Protein AF-A0A4Y2ISC8-F1 (afdb_monomer_lite)

Structure (mmCIF, N/CA/C/O backbone):
data_AF-A0A4Y2ISC8-F1
#
_entry.id   AF-A0A4Y2ISC8-F1
#
loop_
_atom_site.group_PDB
_atom_site.id
_atom_site.type_symbol
_atom_site.label_atom_id
_atom_site.label_alt_id
_atom_site.label_comp_id
_atom_site.label_asym_id
_atom_site.label_entity_id
_atom_site.label_seq_id
_atom_site.pdbx_PDB_ins_code
_atom_site.Cartn_x
_atom_site.Cartn_y
_atom_site.Cartn_z
_atom_site.occupancy
_atom_site.B_iso_or_equiv
_atom_site.auth_seq_id
_atom_site.auth_comp_id
_atom_site.auth_asym_id
_atom_site.auth_atom_id
_atom_site.pdbx_PDB_model_num
ATOM 1 N N . MET A 1 1 ? -18.217 9.831 10.495 1.00 51.12 1 MET A N 1
ATOM 2 C CA . MET A 1 1 ? -17.288 9.710 9.344 1.00 51.12 1 MET A CA 1
ATOM 3 C C . MET A 1 1 ? -15.876 9.325 9.776 1.00 51.12 1 MET A C 1
ATOM 5 O O . MET A 1 1 ? -15.374 8.350 9.246 1.00 51.12 1 MET A O 1
ATOM 9 N N . LEU A 1 2 ? -15.233 10.025 10.727 1.00 57.94 2 LEU A N 1
ATOM 10 C CA . LEU A 1 2 ? -13.951 9.563 11.305 1.00 57.94 2 LEU A CA 1
ATOM 11 C C . LEU A 1 2 ? -14.115 8.346 12.236 1.00 57.94 2 LEU A C 1
ATOM 13 O O . LEU A 1 2 ? -13.201 7.538 12.340 1.00 57.94 2 LEU A O 1
ATOM 17 N N . GLU A 1 3 ? -15.277 8.214 12.883 1.00 62.94 3 GLU A N 1
ATOM 18 C CA . GLU A 1 3 ? -15.597 7.130 13.831 1.00 62.94 3 GLU A CA 1
ATOM 19 C C . GLU A 1 3 ? -15.714 5.746 13.172 1.00 62.94 3 GLU A C 1
ATOM 21 O O . GLU A 1 3 ? -15.561 4.735 13.848 1.00 62.94 3 GLU A O 1
ATOM 26 N N . ASP A 1 4 ? -15.907 5.699 11.851 1.00 81.31 4 ASP A N 1
ATOM 27 C CA . ASP A 1 4 ? -16.097 4.459 11.092 1.00 81.31 4 ASP A CA 1
ATOM 28 C C . ASP A 1 4 ? -14.802 3.957 10.435 1.00 81.31 4 ASP A C 1
ATOM 30 O O . ASP A 1 4 ? -14.814 2.949 9.731 1.00 81.31 4 ASP A O 1
ATOM 34 N N . ILE A 1 5 ? -13.678 4.663 10.613 1.00 88.62 5 ILE A N 1
ATOM 35 C CA . ILE A 1 5 ? -12.387 4.278 10.034 1.00 88.62 5 ILE A CA 1
ATOM 36 C C . ILE A 1 5 ? -11.740 3.222 10.925 1.00 88.62 5 ILE A C 1
ATOM 38 O O . ILE A 1 5 ? -11.386 3.493 12.069 1.00 88.62 5 ILE A O 1
ATOM 42 N N . THR A 1 6 ? -11.514 2.031 10.374 1.00 93.38 6 THR A N 1
ATOM 43 C CA . THR A 1 6 ? -10.824 0.943 11.080 1.00 93.38 6 THR A CA 1
ATOM 44 C C . THR A 1 6 ? -9.323 0.950 10.817 1.00 93.38 6 THR A C 1
ATOM 46 O O . THR A 1 6 ? -8.546 0.618 11.706 1.00 93.38 6 THR A O 1
ATOM 49 N N . PHE A 1 7 ? -8.891 1.339 9.617 1.00 94.94 7 PHE A N 1
ATOM 50 C CA . PHE A 1 7 ? -7.479 1.309 9.233 1.00 94.94 7 PHE A CA 1
ATOM 51 C C . PHE A 1 7 ? -7.037 2.589 8.535 1.00 94.94 7 PHE A C 1
ATOM 53 O O . PHE A 1 7 ? -7.765 3.131 7.709 1.00 94.94 7 PHE A O 1
ATOM 60 N N . PHE A 1 8 ? -5.804 3.018 8.789 1.00 94.44 8 PHE A N 1
ATOM 61 C CA . PHE A 1 8 ? -5.071 3.886 7.872 1.00 94.44 8 PHE A CA 1
ATOM 62 C C . PHE A 1 8 ? -4.175 3.039 6.984 1.00 94.44 8 PHE A C 1
ATOM 64 O O . PHE A 1 8 ? -3.525 2.115 7.476 1.00 94.44 8 PHE A O 1
ATOM 71 N N . ALA A 1 9 ? -4.087 3.386 5.703 1.00 95.31 9 ALA A N 1
ATOM 72 C CA . ALA A 1 9 ? -3.132 2.754 4.808 1.00 95.31 9 ALA A CA 1
ATOM 73 C C . ALA A 1 9 ? -2.300 3.740 4.002 1.00 95.31 9 ALA A C 1
ATOM 75 O O . ALA A 1 9 ? -2.725 4.850 3.661 1.00 95.31 9 ALA A O 1
ATOM 76 N N . HIS A 1 10 ? -1.092 3.278 3.699 1.00 94.00 10 HIS A N 1
ATOM 77 C CA . HIS A 1 10 ? -0.124 3.953 2.874 1.00 94.00 10 HIS A CA 1
ATOM 78 C C . HIS A 1 10 ? 0.513 2.996 1.863 1.00 94.00 10 HIS A C 1
ATOM 80 O O . HIS A 1 10 ? 0.814 1.850 2.186 1.00 94.00 10 HIS A O 1
ATOM 86 N N . VAL A 1 11 ? 0.768 3.484 0.653 1.00 93.38 11 VAL A N 1
ATOM 87 C CA . VAL A 1 11 ? 1.564 2.800 -0.361 1.00 93.38 11 VAL A CA 1
ATOM 88 C C . VAL A 1 11 ? 2.717 3.698 -0.780 1.00 93.38 11 VAL A C 1
ATOM 90 O O . VAL A 1 11 ? 2.505 4.835 -1.212 1.00 93.38 11 VAL A O 1
ATOM 93 N N . HIS A 1 12 ? 3.929 3.160 -0.704 1.00 91.00 12 HIS A N 1
ATOM 94 C CA . HIS A 1 12 ? 5.099 3.755 -1.328 1.00 91.00 12 HIS A CA 1
ATOM 95 C C . HIS A 1 12 ? 5.208 3.287 -2.777 1.00 91.00 12 HIS A C 1
ATOM 97 O O . HIS A 1 12 ? 5.126 2.093 -3.078 1.00 91.00 12 HIS A O 1
ATOM 103 N N . TRP A 1 13 ? 5.438 4.244 -3.673 1.00 91.44 13 TRP A N 1
ATOM 104 C CA . TRP A 1 13 ? 5.458 4.023 -5.113 1.00 91.44 13 TRP A CA 1
ATOM 105 C C . TRP A 1 13 ? 6.826 4.325 -5.698 1.00 91.44 13 TRP A C 1
ATOM 107 O O . TRP A 1 13 ? 7.408 5.375 -5.432 1.00 91.44 13 TRP A O 1
ATOM 117 N N . HIS A 1 14 ? 7.279 3.454 -6.589 1.00 92.06 14 HIS A N 1
ATOM 118 C CA . HIS A 1 14 ? 8.346 3.754 -7.535 1.00 92.06 14 HIS A CA 1
ATOM 119 C C . HIS A 1 14 ? 7.796 3.752 -8.959 1.00 92.06 14 HIS A C 1
ATOM 121 O O . HIS A 1 14 ? 6.757 3.161 -9.248 1.00 92.06 14 HIS A O 1
ATOM 127 N N . ARG A 1 15 ? 8.511 4.414 -9.864 1.00 92.81 15 ARG A N 1
ATOM 128 C CA . ARG A 1 15 ? 8.229 4.424 -11.297 1.00 92.81 15 ARG A CA 1
ATOM 129 C C . ARG A 1 15 ? 9.033 3.349 -12.015 1.00 92.81 15 ARG A C 1
ATOM 131 O O . ARG A 1 15 ? 10.215 3.148 -11.729 1.00 92.81 15 ARG A O 1
ATOM 138 N N . TYR A 1 16 ? 8.392 2.680 -12.962 1.00 92.38 16 TYR A N 1
ATOM 139 C CA . TYR A 1 16 ? 8.989 1.682 -13.846 1.00 92.38 16 TYR A CA 1
ATOM 140 C C . TYR A 1 16 ? 8.371 1.780 -15.238 1.00 92.38 16 TYR A C 1
ATOM 142 O O . TYR A 1 16 ? 7.332 2.405 -15.424 1.00 92.38 16 TYR A O 1
ATOM 150 N N . ASN A 1 17 ? 8.982 1.109 -16.213 1.00 93.00 17 ASN A N 1
ATOM 151 C CA . ASN A 1 17 ? 8.452 0.948 -17.566 1.00 93.00 17 ASN A CA 1
ATOM 152 C C . ASN A 1 17 ? 8.068 2.287 -18.234 1.00 93.00 17 ASN A C 1
ATOM 154 O O . ASN A 1 17 ? 7.101 2.336 -18.987 1.00 93.00 17 ASN A O 1
ATOM 158 N N . GLY A 1 18 ? 8.818 3.365 -17.965 1.00 90.94 18 GLY A N 1
ATOM 159 C CA . GLY A 1 18 ? 8.556 4.681 -18.553 1.00 90.94 18 GLY A CA 1
ATOM 160 C C . GLY A 1 18 ? 7.514 5.507 -17.796 1.00 90.94 18 GLY A C 1
ATOM 161 O O . GLY A 1 18 ? 6.687 6.162 -18.419 1.00 90.94 18 GLY A O 1
ATOM 162 N N . GLY A 1 19 ? 7.566 5.501 -16.462 1.00 91.25 19 GLY A N 1
ATOM 163 C CA . GLY A 1 19 ? 6.741 6.360 -15.609 1.00 91.25 19 GLY A CA 1
ATOM 164 C C . GLY A 1 19 ? 5.547 5.686 -14.928 1.00 91.25 19 GLY A C 1
ATOM 165 O O . GLY A 1 19 ? 4.854 6.351 -14.161 1.00 91.25 19 GLY A O 1
ATOM 166 N N . ILE A 1 20 ? 5.319 4.389 -15.146 1.00 93.31 20 ILE A N 1
ATOM 167 C CA . ILE A 1 20 ? 4.217 3.643 -14.527 1.00 93.31 20 ILE A CA 1
ATOM 168 C C . ILE A 1 20 ? 4.503 3.449 -13.036 1.00 93.31 20 ILE A C 1
ATOM 170 O O . ILE A 1 20 ? 5.552 2.914 -12.665 1.00 93.31 20 ILE A O 1
ATOM 174 N N . LEU A 1 21 ? 3.562 3.866 -12.185 1.00 93.19 21 LEU A N 1
ATOM 175 C CA . LEU A 1 21 ? 3.641 3.660 -10.741 1.00 93.19 21 LEU A CA 1
ATOM 176 C C . LEU A 1 21 ? 3.512 2.174 -10.397 1.00 93.19 21 LEU A C 1
ATOM 178 O O . LEU A 1 21 ? 2.669 1.455 -10.931 1.00 93.19 21 LEU A O 1
ATOM 182 N N . PHE A 1 22 ? 4.354 1.723 -9.480 1.00 93.25 22 PHE A N 1
ATOM 183 C CA . PHE A 1 22 ? 4.345 0.371 -8.948 1.00 93.25 22 PHE A CA 1
ATOM 184 C C . PHE A 1 22 ? 4.547 0.420 -7.432 1.00 93.25 22 PHE A C 1
ATOM 186 O O . PHE A 1 22 ? 5.461 1.126 -6.982 1.00 93.25 22 PHE A O 1
ATOM 193 N N . PRO A 1 23 ? 3.724 -0.297 -6.646 1.00 94.25 23 PRO A N 1
ATOM 194 C CA . PRO A 1 23 ? 3.891 -0.328 -5.205 1.00 94.25 23 PRO A CA 1
ATOM 195 C C . PRO A 1 23 ? 5.184 -1.071 -4.869 1.00 94.25 23 PR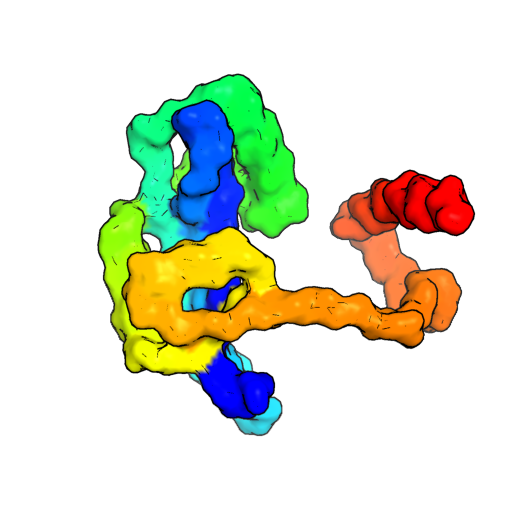O A C 1
ATOM 197 O O . PRO A 1 23 ? 5.480 -2.109 -5.456 1.00 94.25 23 PRO A O 1
ATOM 200 N N . ILE A 1 24 ? 5.961 -0.542 -3.931 1.00 93.12 24 ILE A N 1
ATOM 201 C CA . ILE A 1 24 ? 7.174 -1.199 -3.411 1.00 93.12 24 ILE A CA 1
ATOM 202 C C . ILE A 1 24 ? 7.028 -1.593 -1.944 1.00 93.12 24 ILE A C 1
ATOM 204 O O . ILE A 1 24 ? 7.674 -2.533 -1.484 1.00 93.12 24 ILE A O 1
ATOM 208 N N . GLU A 1 25 ? 6.144 -0.905 -1.231 1.00 93.75 25 GLU A N 1
ATOM 209 C CA . GLU A 1 25 ? 5.810 -1.147 0.161 1.00 93.75 25 GLU A CA 1
ATOM 210 C C . GLU A 1 25 ? 4.379 -0.677 0.410 1.00 93.75 25 GLU A C 1
ATOM 212 O O . GLU A 1 25 ? 3.952 0.352 -0.117 1.00 93.75 25 GLU A O 1
ATOM 217 N N . ILE A 1 26 ? 3.641 -1.455 1.191 1.00 95.62 26 ILE A N 1
ATOM 218 C CA . ILE A 1 26 ? 2.276 -1.170 1.610 1.00 95.62 26 ILE A CA 1
ATOM 219 C C . ILE A 1 26 ? 2.249 -1.296 3.130 1.00 95.62 26 ILE A C 1
ATOM 221 O O . ILE A 1 26 ? 2.552 -2.360 3.678 1.00 95.62 26 ILE A O 1
ATOM 225 N N . GLY A 1 27 ? 1.905 -0.199 3.793 1.00 95.81 27 GLY A N 1
ATOM 226 C CA . GLY A 1 27 ? 1.749 -0.106 5.237 1.00 95.81 27 GLY A CA 1
ATOM 227 C C . GLY A 1 27 ? 0.284 0.087 5.603 1.00 95.81 27 GLY A C 1
ATOM 228 O O . GLY A 1 27 ? -0.390 0.932 5.020 1.00 95.81 27 GLY A O 1
ATOM 229 N N . ILE A 1 28 ? -0.214 -0.673 6.572 1.00 96.31 28 ILE A N 1
ATOM 230 C CA . ILE A 1 28 ? -1.567 -0.542 7.117 1.00 96.31 28 ILE A CA 1
ATOM 231 C C . ILE A 1 28 ? -1.474 -0.564 8.637 1.00 96.31 28 ILE A C 1
ATOM 233 O O . ILE A 1 28 ? -0.771 -1.396 9.209 1.00 96.31 28 ILE A O 1
ATOM 237 N N . ALA A 1 29 ? -2.186 0.341 9.295 1.00 95.12 29 ALA A N 1
ATOM 238 C CA . ALA A 1 29 ? -2.231 0.442 10.743 1.00 95.12 29 ALA A CA 1
ATOM 239 C C . ALA A 1 29 ? -3.681 0.577 11.209 1.00 95.12 29 ALA A C 1
ATOM 241 O O . ALA A 1 29 ? -4.428 1.412 10.701 1.00 95.12 29 ALA A O 1
ATOM 242 N N . GLU A 1 30 ? -4.078 -0.249 12.172 1.00 93.44 30 GLU A N 1
ATOM 243 C CA . GLU A 1 30 ? -5.393 -0.173 12.812 1.00 93.44 30 GLU A CA 1
ATOM 244 C C . GLU A 1 30 ? -5.556 1.151 13.551 1.00 93.44 30 GLU A C 1
ATOM 246 O O . GLU A 1 30 ? -4.616 1.616 14.189 1.00 93.44 30 GLU A O 1
ATOM 251 N N . VAL A 1 31 ? -6.733 1.764 13.478 1.00 90.44 31 VAL A N 1
ATOM 252 C CA . VAL A 1 31 ? -7.088 2.946 14.261 1.00 90.44 31 VAL A CA 1
ATOM 253 C C . VAL A 1 31 ? -7.547 2.484 15.635 1.00 90.44 31 VAL A C 1
ATOM 255 O O . VAL A 1 31 ? -8.559 1.803 15.768 1.00 90.44 31 VAL A O 1
ATOM 258 N N . LEU A 1 32 ? -6.794 2.861 16.665 1.00 84.00 32 LEU A N 1
ATOM 259 C CA . LEU A 1 32 ? -7.143 2.550 18.043 1.00 84.00 32 LEU A CA 1
ATOM 260 C C . LEU A 1 32 ? -7.941 3.692 18.691 1.00 84.00 32 LEU A C 1
ATOM 262 O O . LEU A 1 32 ? -7.626 4.866 18.466 1.00 84.00 32 LEU A O 1
ATOM 266 N N . PRO A 1 33 ? -8.929 3.381 19.547 1.00 84.50 33 PRO A N 1
ATOM 267 C CA . PRO A 1 33 ? -9.518 4.364 20.449 1.00 84.50 33 PRO A CA 1
ATOM 268 C C . PRO A 1 33 ? -8.462 4.951 21.398 1.00 84.50 33 PRO A C 1
ATOM 270 O O . PRO A 1 33 ? -7.544 4.247 21.809 1.00 84.50 33 PRO A O 1
ATOM 273 N N . LYS A 1 34 ? -8.640 6.209 21.832 1.00 79.81 34 LYS A N 1
ATOM 274 C CA . LYS A 1 34 ? -7.675 6.942 22.687 1.00 79.81 34 LYS A CA 1
ATOM 275 C C . LYS A 1 34 ? -7.231 6.200 23.956 1.00 79.81 34 LYS A C 1
ATOM 277 O O . LYS A 1 34 ? -6.137 6.445 24.445 1.00 79.81 34 LYS A O 1
ATOM 282 N N . ASN A 1 35 ? -8.081 5.325 24.489 1.00 86.81 35 ASN A N 1
ATOM 283 C CA . ASN A 1 35 ? -7.839 4.611 25.744 1.00 86.81 35 ASN A CA 1
ATOM 284 C C . ASN A 1 35 ? -7.236 3.212 25.540 1.00 86.81 35 ASN A C 1
ATOM 286 O O . ASN A 1 35 ? -7.069 2.477 26.511 1.00 86.81 35 ASN A O 1
ATOM 290 N N . VAL A 1 36 ? -6.952 2.813 24.296 1.00 82.69 36 VAL A N 1
ATOM 291 C CA . VAL A 1 36 ? -6.332 1.522 23.994 1.00 82.69 36 VAL A CA 1
ATOM 292 C C . VAL A 1 36 ? -4.821 1.715 23.826 1.00 82.69 36 VAL A C 1
ATOM 294 O O . VAL A 1 36 ? -4.410 2.548 23.019 1.00 82.69 36 VAL A O 1
ATOM 297 N N . PRO A 1 37 ? -3.990 0.954 24.559 1.00 86.75 37 PRO A N 1
ATOM 298 C CA . PRO A 1 37 ? -2.539 0.981 24.403 1.00 86.75 37 PRO A CA 1
ATOM 299 C C . PRO A 1 37 ? -2.066 0.683 22.969 1.00 86.75 37 PRO A C 1
ATOM 301 O O . PRO A 1 37 ? -2.585 -0.215 22.305 1.00 86.75 37 PRO A O 1
ATOM 304 N N . GLU A 1 38 ? -1.054 1.426 22.512 1.00 84.50 38 GLU A N 1
ATOM 305 C CA . GLU A 1 38 ? -0.505 1.354 21.146 1.00 84.50 38 GLU A CA 1
ATOM 306 C C . GLU A 1 38 ? 0.111 -0.006 20.785 1.00 84.50 38 GLU A C 1
ATOM 308 O O . GLU A 1 38 ? 0.085 -0.409 19.625 1.00 84.50 38 GLU A O 1
ATOM 313 N N . ASP A 1 39 ? 0.630 -0.748 21.762 1.00 88.88 39 ASP A N 1
ATOM 314 C CA . ASP A 1 39 ? 1.202 -2.089 21.574 1.00 88.88 39 ASP A CA 1
ATOM 315 C C . ASP A 1 39 ? 0.164 -3.128 21.119 1.00 88.88 39 ASP A C 1
ATOM 317 O O . ASP A 1 39 ? 0.521 -4.171 20.573 1.00 88.88 39 ASP A O 1
ATOM 321 N N . ARG A 1 40 ? -1.129 -2.828 21.285 1.00 86.62 40 ARG A N 1
ATOM 322 C CA . ARG A 1 40 ? -2.232 -3.656 20.781 1.00 86.62 40 ARG A CA 1
ATOM 323 C C . ARG A 1 40 ? -2.591 -3.369 19.326 1.00 86.62 40 ARG A C 1
ATOM 325 O O . ARG A 1 40 ? -3.433 -4.073 18.771 1.00 86.62 40 ARG A O 1
ATOM 332 N N . ARG A 1 41 ? -1.991 -2.346 18.706 1.00 91.88 41 ARG A N 1
ATOM 333 C CA . ARG A 1 41 ? -2.310 -1.939 17.336 1.00 91.88 41 ARG A CA 1
ATOM 334 C C . ARG A 1 41 ? -1.885 -3.025 16.363 1.00 91.88 41 ARG A C 1
ATOM 336 O O . ARG A 1 41 ? -0.699 -3.326 16.220 1.00 91.88 41 ARG A O 1
ATOM 343 N N . ARG A 1 42 ? -2.840 -3.558 15.605 1.00 94.69 42 ARG A N 1
ATOM 344 C CA . ARG A 1 42 ? -2.489 -4.407 14.470 1.00 94.69 42 ARG A CA 1
ATOM 345 C C . ARG A 1 42 ? -1.863 -3.550 13.379 1.00 94.69 42 ARG A C 1
ATOM 347 O O . ARG A 1 42 ? -2.398 -2.510 12.991 1.00 94.69 42 ARG A O 1
ATOM 354 N N . THR A 1 43 ? -0.741 -4.018 12.850 1.00 96.06 43 THR A N 1
ATOM 355 C CA . THR A 1 43 ? -0.075 -3.402 11.703 1.00 96.06 43 THR A CA 1
ATOM 356 C C . THR A 1 43 ? 0.245 -4.456 10.654 1.00 96.06 43 THR A C 1
ATOM 358 O O . THR A 1 43 ? 0.484 -5.624 10.967 1.00 96.06 43 THR A O 1
ATOM 361 N N . LEU A 1 44 ? 0.235 -4.035 9.396 1.00 96.69 44 LEU A N 1
ATOM 362 C CA . LEU A 1 44 ? 0.723 -4.806 8.269 1.00 96.69 44 LEU A CA 1
ATOM 363 C C . LEU A 1 44 ? 1.758 -3.958 7.544 1.00 96.69 44 LEU A C 1
ATOM 365 O O . LEU A 1 44 ? 1.463 -2.840 7.135 1.00 96.69 44 LEU A O 1
ATOM 369 N N . LEU A 1 45 ? 2.948 -4.513 7.345 1.00 95.50 45 LEU A N 1
ATOM 370 C CA . LEU A 1 45 ? 3.944 -3.959 6.440 1.00 95.50 45 LEU A CA 1
ATOM 371 C C . LEU A 1 45 ? 4.334 -5.052 5.453 1.00 95.50 45 LEU A C 1
ATOM 373 O O . LEU A 1 45 ? 4.893 -6.082 5.838 1.00 95.50 45 LEU A O 1
ATOM 377 N N . VAL A 1 46 ? 4.006 -4.852 4.181 1.00 95.44 46 VAL A N 1
ATOM 378 C CA . VAL A 1 46 ? 4.362 -5.785 3.109 1.00 95.44 46 VAL A CA 1
ATOM 379 C C . VAL A 1 46 ? 5.158 -5.063 2.047 1.00 95.44 46 VAL A C 1
ATOM 381 O O . VAL A 1 46 ? 4.795 -3.982 1.598 1.00 95.44 46 VAL A O 1
ATOM 384 N N . THR A 1 47 ? 6.252 -5.682 1.625 1.00 94.56 47 THR A N 1
ATOM 385 C CA . THR A 1 47 ? 7.098 -5.144 0.569 1.00 94.56 47 THR A CA 1
ATOM 386 C C . THR A 1 47 ? 6.953 -5.974 -0.690 1.00 94.56 47 THR A C 1
ATOM 388 O O . THR A 1 47 ? 6.903 -7.208 -0.644 1.00 94.56 47 THR A O 1
ATOM 391 N N . VAL A 1 48 ? 6.879 -5.287 -1.825 1.00 95.06 48 VAL A N 1
ATOM 392 C CA . VAL A 1 48 ? 6.531 -5.883 -3.112 1.00 95.06 48 VAL A CA 1
ATOM 393 C C . VAL A 1 48 ? 7.784 -6.048 -3.962 1.00 95.06 48 VAL A C 1
ATOM 395 O O . VAL A 1 48 ? 8.572 -5.117 -4.151 1.00 95.06 48 VAL A O 1
ATOM 398 N N . LYS A 1 49 ? 7.984 -7.258 -4.479 1.00 94.88 49 LYS A N 1
ATOM 399 C CA . LYS A 1 49 ? 9.043 -7.563 -5.434 1.00 94.88 49 LYS A CA 1
ATOM 400 C C . LYS A 1 49 ? 8.863 -6.724 -6.691 1.00 94.88 49 LYS A C 1
ATOM 402 O O . LYS A 1 49 ? 7.804 -6.680 -7.308 1.00 94.88 49 LYS A O 1
ATOM 407 N N . ASN A 1 50 ? 9.947 -6.081 -7.090 1.00 89.25 50 ASN A N 1
ATOM 408 C CA . ASN A 1 50 ? 10.032 -5.214 -8.262 1.00 89.25 50 ASN A CA 1
ATOM 409 C C . ASN A 1 50 ? 11.101 -5.701 -9.259 1.00 89.25 50 ASN A C 1
ATOM 411 O O . ASN A 1 50 ? 11.448 -4.984 -10.204 1.00 89.25 50 ASN A O 1
ATOM 415 N N . ALA A 1 51 ? 11.630 -6.912 -9.051 1.00 85.38 51 ALA A N 1
ATOM 416 C CA . ALA A 1 51 ? 12.540 -7.574 -9.975 1.00 85.38 51 ALA A CA 1
ATOM 417 C C . ALA A 1 51 ? 11.887 -7.744 -11.361 1.00 85.38 51 ALA A C 1
ATOM 419 O O . ALA A 1 51 ? 10.670 -7.850 -11.489 1.00 85.38 51 ALA A O 1
ATOM 420 N N . GLY A 1 52 ? 12.697 -7.707 -12.420 1.00 84.06 52 GLY A N 1
ATOM 421 C CA . GLY A 1 52 ? 12.220 -7.823 -13.806 1.00 84.06 52 GLY A CA 1
ATOM 422 C C . GLY A 1 52 ? 11.556 -6.564 -14.382 1.00 84.06 52 GLY A C 1
ATOM 423 O O . GLY A 1 52 ? 11.368 -6.477 -15.596 1.00 84.06 52 GLY A O 1
ATOM 424 N N . ARG A 1 53 ? 11.261 -5.544 -13.564 1.00 88.75 53 ARG A N 1
ATOM 425 C CA . ARG A 1 53 ? 10.733 -4.262 -14.053 1.00 88.75 53 ARG A CA 1
ATOM 426 C C . ARG A 1 53 ? 11.837 -3.391 -14.642 1.00 88.75 53 ARG A C 1
ATOM 428 O O . ARG A 1 53 ? 12.870 -3.150 -14.009 1.00 88.75 53 ARG A O 1
ATOM 435 N N . ARG A 1 54 ? 11.605 -2.874 -15.852 1.00 89.38 54 ARG A N 1
ATOM 436 C CA . ARG A 1 54 ? 12.561 -2.003 -16.545 1.00 89.38 54 ARG A CA 1
ATOM 437 C C . ARG A 1 54 ? 12.510 -0.604 -15.944 1.00 89.38 54 ARG A C 1
ATOM 439 O O . ARG A 1 54 ? 11.442 -0.101 -15.609 1.00 89.38 54 ARG A O 1
ATOM 446 N N . ARG A 1 55 ? 13.670 0.033 -15.812 1.00 91.25 55 ARG A N 1
ATOM 447 C CA . ARG A 1 55 ? 13.802 1.413 -15.331 1.00 91.25 55 ARG A CA 1
ATOM 448 C C . ARG A 1 55 ? 14.431 2.246 -16.431 1.00 91.25 55 ARG A C 1
ATOM 450 O O . ARG A 1 55 ? 15.547 1.962 -16.857 1.00 91.25 55 ARG A O 1
ATOM 457 N N . THR A 1 56 ? 13.724 3.269 -16.893 1.00 92.38 56 THR A N 1
ATOM 458 C CA . THR A 1 56 ? 14.333 4.302 -17.733 1.00 92.38 56 THR A CA 1
ATOM 459 C C . THR A 1 56 ? 15.267 5.181 -16.893 1.00 92.38 56 THR A C 1
ATOM 461 O O . THR A 1 56 ? 15.224 5.168 -15.659 1.00 92.38 56 THR A O 1
ATOM 464 N N . ARG A 1 57 ? 16.096 6.010 -17.542 1.00 92.06 57 ARG A N 1
ATOM 465 C CA . ARG A 1 57 ? 16.885 7.033 -16.828 1.00 92.06 57 ARG A CA 1
ATOM 466 C C . ARG A 1 57 ? 15.994 7.998 -16.032 1.00 92.06 57 ARG A C 1
ATOM 468 O O . ARG A 1 57 ? 16.406 8.460 -14.972 1.00 92.06 57 ARG A O 1
ATOM 475 N N . GLY A 1 58 ? 14.795 8.301 -16.538 1.00 91.94 58 GLY A N 1
ATOM 476 C CA . GLY A 1 58 ? 13.806 9.128 -15.842 1.00 91.94 58 GLY A CA 1
ATOM 477 C C . GLY A 1 58 ? 13.289 8.451 -14.575 1.00 91.94 58 GLY A C 1
ATOM 478 O O . GLY A 1 58 ? 13.366 9.044 -13.502 1.00 91.94 58 GLY A O 1
ATOM 479 N N . ASP A 1 59 ? 12.871 7.189 -14.692 1.00 92.00 59 ASP A N 1
ATOM 480 C CA . ASP A 1 59 ? 12.402 6.375 -13.564 1.00 92.00 59 ASP A CA 1
ATOM 481 C C . ASP A 1 59 ? 13.453 6.297 -12.455 1.00 92.00 59 ASP A C 1
ATOM 483 O O . ASP A 1 59 ? 13.149 6.543 -11.292 1.00 92.00 59 ASP A O 1
ATOM 487 N N . LEU A 1 60 ? 14.712 6.016 -12.814 1.00 90.69 60 LEU A N 1
ATOM 488 C CA . LEU A 1 60 ? 15.798 5.906 -11.841 1.00 90.69 60 LEU A CA 1
ATOM 489 C C . LEU A 1 60 ? 15.997 7.211 -11.061 1.00 90.69 60 LEU A C 1
ATOM 491 O O . LEU A 1 60 ? 16.093 7.172 -9.838 1.00 90.69 60 LEU A O 1
ATOM 495 N N . ARG A 1 61 ? 16.023 8.363 -11.745 1.00 90.44 61 ARG A N 1
ATOM 496 C CA . ARG A 1 61 ? 16.167 9.672 -11.086 1.00 90.44 61 ARG A CA 1
ATOM 497 C C . ARG A 1 61 ? 15.023 9.957 -10.123 1.00 90.44 61 ARG A C 1
ATOM 499 O O . ARG A 1 61 ? 15.277 10.364 -8.994 1.00 90.44 61 ARG A O 1
ATOM 506 N N . THR A 1 62 ? 13.786 9.715 -10.548 1.00 89.38 62 THR A N 1
ATOM 507 C CA . THR A 1 62 ? 12.621 9.914 -9.682 1.00 89.38 62 THR A CA 1
ATOM 508 C C . THR A 1 62 ? 12.641 8.964 -8.489 1.00 89.38 62 THR A C 1
ATOM 510 O O . THR A 1 62 ? 12.408 9.405 -7.369 1.00 89.38 62 THR A O 1
ATOM 513 N N . ASN A 1 63 ? 12.976 7.690 -8.693 1.00 90.56 63 ASN A N 1
ATOM 514 C CA . ASN A 1 63 ? 13.019 6.714 -7.608 1.00 90.56 63 ASN A CA 1
ATOM 515 C C . ASN A 1 63 ? 14.133 7.032 -6.611 1.00 90.56 63 ASN A C 1
ATOM 517 O O . ASN A 1 63 ? 13.890 6.961 -5.419 1.00 90.56 63 ASN A O 1
ATOM 521 N N . MET A 1 64 ? 15.321 7.453 -7.062 1.00 88.38 64 MET A N 1
ATOM 522 C CA . MET A 1 64 ? 16.390 7.894 -6.153 1.00 88.38 64 MET A CA 1
ATOM 523 C C .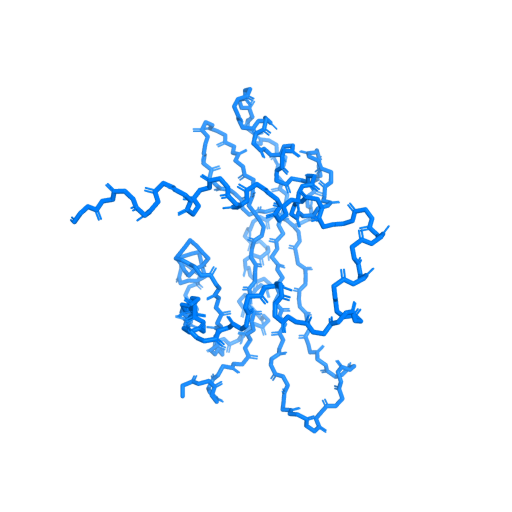 MET A 1 64 ? 15.949 9.073 -5.281 1.00 88.38 64 MET A C 1
ATOM 525 O O . MET A 1 64 ? 16.221 9.074 -4.084 1.00 88.38 64 MET A O 1
ATOM 529 N N . PHE A 1 65 ? 15.238 10.041 -5.863 1.00 87.19 65 PHE A N 1
ATOM 530 C CA . PHE A 1 65 ? 14.674 11.159 -5.112 1.00 87.19 65 PHE A CA 1
ATOM 531 C C . PHE A 1 65 ? 13.630 10.683 -4.093 1.00 87.19 65 PHE A C 1
ATOM 533 O O . PHE A 1 65 ? 13.729 11.014 -2.918 1.00 87.19 65 PHE A O 1
ATOM 540 N N . ILE A 1 66 ? 12.671 9.846 -4.505 1.00 84.25 66 ILE A N 1
ATOM 541 C CA . ILE A 1 66 ? 11.630 9.319 -3.607 1.00 84.25 66 ILE A CA 1
ATOM 542 C C . ILE A 1 66 ? 12.231 8.474 -2.474 1.00 84.25 66 ILE A C 1
ATOM 544 O O . ILE A 1 66 ? 11.811 8.578 -1.319 1.00 84.25 66 ILE A O 1
ATOM 548 N N . SER A 1 67 ? 13.224 7.651 -2.799 1.00 84.50 67 SER A N 1
ATOM 549 C CA . SER A 1 67 ? 14.017 6.874 -1.852 1.00 84.50 67 SER A CA 1
ATOM 550 C C . SER A 1 67 ? 14.663 7.755 -0.795 1.00 84.50 67 SER A C 1
ATOM 552 O O . SER A 1 67 ? 14.497 7.499 0.392 1.00 84.50 67 SER A O 1
ATOM 554 N N . HIS A 1 68 ? 15.368 8.800 -1.221 1.00 81.38 68 HIS A N 1
ATOM 555 C CA . HIS A 1 68 ? 16.110 9.673 -0.319 1.00 81.38 68 HIS A CA 1
ATOM 556 C C . HIS A 1 68 ? 15.194 10.556 0.541 1.00 81.38 68 HIS A C 1
ATOM 558 O O . HIS A 1 68 ? 15.426 10.703 1.737 1.00 81.38 68 HIS A O 1
ATOM 564 N N . GLU A 1 69 ? 14.146 11.123 -0.058 1.00 79.50 69 GLU A N 1
ATOM 565 C CA . GLU A 1 69 ? 13.326 12.153 0.586 1.00 79.50 69 GLU A CA 1
ATOM 566 C C . GLU A 1 69 ? 12.158 11.598 1.407 1.00 79.50 69 GLU A C 1
ATOM 568 O O . GLU A 1 69 ? 11.765 12.213 2.397 1.00 79.50 69 GLU A O 1
ATOM 573 N N . PHE A 1 70 ? 11.573 10.463 1.001 1.00 77.06 70 PHE A N 1
ATOM 574 C CA . PHE A 1 70 ? 10.294 10.009 1.562 1.00 77.06 70 PHE A CA 1
ATOM 575 C C . PHE A 1 70 ? 10.331 8.616 2.178 1.00 77.06 70 PHE A C 1
ATOM 577 O O . PHE A 1 70 ? 9.806 8.438 3.272 1.00 77.06 70 PHE A O 1
ATOM 584 N N . SER A 1 71 ? 10.891 7.620 1.487 1.00 70.44 71 SER A N 1
ATOM 585 C CA . SER A 1 71 ? 10.798 6.226 1.958 1.00 70.44 71 SER A CA 1
ATOM 586 C C . SER A 1 71 ? 11.984 5.781 2.809 1.00 70.44 71 SER A C 1
ATOM 588 O O . SER A 1 71 ? 11.859 4.839 3.582 1.00 70.44 71 SER A O 1
ATOM 590 N N . ASN A 1 72 ? 13.149 6.420 2.654 1.00 80.31 72 ASN A N 1
ATOM 591 C CA . ASN A 1 72 ? 14.430 5.951 3.189 1.00 80.31 72 ASN A CA 1
ATOM 592 C C . ASN A 1 72 ? 14.777 4.498 2.777 1.00 80.31 72 ASN A C 1
ATOM 594 O O . ASN A 1 72 ? 15.654 3.865 3.366 1.00 80.31 72 ASN A O 1
ATOM 598 N N . LEU A 1 73 ? 14.097 3.961 1.754 1.00 77.56 73 LEU A N 1
ATOM 599 C CA . LEU A 1 73 ? 14.382 2.658 1.166 1.00 77.56 73 LEU A CA 1
ATOM 600 C C . LEU A 1 73 ? 15.478 2.808 0.107 1.00 77.56 73 LEU A C 1
ATOM 602 O O . LEU A 1 73 ? 15.445 3.768 -0.670 1.00 77.56 73 LEU A O 1
ATOM 606 N N . PRO A 1 74 ? 16.415 1.852 -0.011 1.00 79.75 74 PRO A N 1
ATOM 607 C CA . PRO A 1 74 ? 17.367 1.846 -1.113 1.00 79.75 74 PRO A CA 1
ATOM 608 C C . PRO A 1 74 ? 16.648 1.910 -2.470 1.00 79.75 74 PRO A C 1
ATOM 610 O O . PRO A 1 74 ? 15.669 1.206 -2.705 1.00 79.75 74 PRO A O 1
ATOM 613 N N . HIS A 1 75 ? 17.147 2.704 -3.417 1.00 71.50 75 HIS A N 1
ATOM 614 C CA . HIS A 1 75 ? 16.538 2.813 -4.756 1.00 71.50 75 HIS A CA 1
ATOM 615 C C . HIS A 1 75 ? 16.605 1.497 -5.565 1.00 71.50 75 HIS A C 1
ATOM 617 O O . HIS A 1 75 ? 15.928 1.335 -6.584 1.00 71.50 75 HIS A O 1
ATOM 623 N N . ASN A 1 76 ? 17.441 0.554 -5.124 1.00 74.50 76 ASN A N 1
ATOM 624 C CA . ASN A 1 76 ? 17.565 -0.813 -5.625 1.00 74.50 76 ASN A CA 1
ATOM 625 C C . ASN A 1 76 ? 16.887 -1.857 -4.718 1.00 74.50 76 ASN A C 1
ATOM 627 O O . ASN A 1 76 ? 17.072 -3.051 -4.948 1.00 74.50 76 ASN A O 1
ATOM 631 N N . TYR A 1 77 ? 16.123 -1.428 -3.711 1.00 79.06 77 TYR A N 1
ATOM 632 C CA . TYR A 1 77 ? 15.383 -2.311 -2.821 1.00 79.06 77 TYR A CA 1
ATOM 633 C C . TYR A 1 77 ? 14.453 -3.224 -3.619 1.00 79.06 77 TYR A C 1
ATOM 635 O O . TYR A 1 77 ? 13.729 -2.753 -4.497 1.00 79.06 77 TYR A O 1
ATOM 643 N N . SER A 1 78 ? 14.465 -4.514 -3.292 1.00 85.38 78 SER A N 1
ATOM 644 C CA . SER A 1 78 ? 13.483 -5.481 -3.769 1.00 85.38 78 SER A CA 1
ATOM 645 C C . SER A 1 78 ? 12.669 -5.966 -2.587 1.00 85.38 78 SER A C 1
ATOM 647 O O . SER A 1 78 ? 13.235 -6.426 -1.595 1.00 85.38 78 SER A O 1
ATOM 649 N N . GLY A 1 79 ? 11.346 -5.883 -2.705 1.00 89.75 79 GLY A N 1
ATOM 650 C CA . GLY A 1 79 ? 10.452 -6.407 -1.687 1.00 89.75 79 GLY A CA 1
ATOM 651 C C . GLY A 1 79 ? 10.456 -7.931 -1.614 1.00 89.75 79 GLY A C 1
ATOM 652 O O . GLY A 1 79 ? 11.128 -8.619 -2.388 1.00 89.75 79 GLY A O 1
ATOM 653 N N . LYS A 1 80 ? 9.693 -8.453 -0.654 1.00 94.00 80 LYS A N 1
ATOM 654 C CA . LYS A 1 80 ? 9.649 -9.879 -0.320 1.00 94.00 80 LYS A CA 1
ATOM 655 C C . LYS A 1 80 ? 8.608 -10.655 -1.124 1.00 94.00 80 LYS A C 1
ATOM 657 O O . LYS A 1 80 ? 8.874 -11.786 -1.524 1.00 94.00 80 LYS A O 1
ATOM 662 N N . TYR A 1 81 ? 7.437 -10.070 -1.345 1.00 96.50 81 TYR A N 1
ATOM 663 C CA . TYR A 1 81 ? 6.271 -10.778 -1.872 1.00 96.50 81 TYR A CA 1
ATOM 664 C C . TYR A 1 81 ? 6.000 -10.411 -3.329 1.00 96.50 81 TYR A C 1
ATOM 666 O O . TYR A 1 81 ? 6.223 -9.271 -3.733 1.00 96.50 81 TYR A O 1
ATOM 674 N N . GLU A 1 82 ? 5.499 -11.360 -4.120 1.00 96.56 82 GLU A N 1
ATOM 675 C CA . GLU A 1 82 ? 4.910 -11.022 -5.423 1.00 96.56 82 GLU A CA 1
ATOM 676 C C . GLU A 1 82 ? 3.689 -10.113 -5.218 1.00 96.56 82 GLU A C 1
ATOM 678 O O . GLU A 1 82 ? 3.040 -10.179 -4.169 1.00 96.56 82 GLU A O 1
ATOM 683 N N . LEU A 1 83 ? 3.355 -9.281 -6.211 1.00 96.00 83 LEU A N 1
ATOM 684 C CA . LEU A 1 83 ? 2.255 -8.312 -6.092 1.00 96.00 83 LEU A CA 1
ATOM 685 C C . LEU A 1 83 ? 0.940 -8.978 -5.659 1.00 96.00 83 LEU A C 1
ATOM 687 O O . LEU A 1 83 ? 0.294 -8.504 -4.730 1.00 96.00 83 LEU A O 1
ATOM 691 N N . ASP A 1 84 ? 0.582 -10.108 -6.266 1.00 97.19 84 ASP A N 1
ATOM 692 C CA . ASP A 1 84 ? -0.668 -10.809 -5.955 1.00 97.19 84 ASP A CA 1
ATOM 693 C C . ASP A 1 84 ? -0.684 -11.398 -4.542 1.00 97.19 84 ASP A C 1
ATOM 695 O O . ASP A 1 84 ? -1.739 -11.535 -3.925 1.00 97.19 84 ASP A O 1
ATOM 699 N N . GLU A 1 85 ? 0.477 -11.776 -4.004 1.00 98.06 85 GLU A N 1
ATOM 700 C CA . GLU A 1 85 ? 0.578 -12.233 -2.618 1.00 98.06 85 GLU A CA 1
ATOM 701 C C . GLU A 1 85 ? 0.496 -11.053 -1.641 1.00 98.06 85 GLU A C 1
ATOM 703 O O . GLU A 1 85 ? -0.214 -11.139 -0.640 1.00 98.06 85 GLU A O 1
ATOM 708 N N . ALA A 1 86 ? 1.164 -9.936 -1.943 1.00 97.81 86 ALA A N 1
ATOM 709 C CA . ALA A 1 86 ? 1.066 -8.715 -1.147 1.00 97.81 86 ALA A CA 1
ATOM 710 C C . ALA A 1 86 ? -0.381 -8.194 -1.093 1.00 97.81 86 ALA A C 1
ATOM 712 O O . ALA A 1 86 ? -0.889 -7.911 -0.009 1.00 97.81 86 ALA A O 1
ATOM 713 N N . ASN A 1 87 ? -1.066 -8.158 -2.240 1.00 98.06 87 ASN A N 1
ATOM 714 C CA . ASN A 1 87 ? -2.470 -7.763 -2.346 1.00 98.06 87 ASN A CA 1
ATOM 715 C C . ASN A 1 87 ? -3.385 -8.684 -1.527 1.00 98.06 87 ASN A C 1
ATOM 717 O O . ASN A 1 87 ? -4.228 -8.196 -0.779 1.00 98.06 87 ASN A O 1
ATOM 721 N N . ARG A 1 88 ? -3.196 -10.009 -1.606 1.00 98.25 88 ARG A N 1
ATOM 722 C CA . ARG A 1 88 ? -3.965 -10.964 -0.789 1.00 98.25 88 ARG A CA 1
ATOM 723 C C . ARG A 1 88 ? -3.779 -10.716 0.703 1.00 98.25 88 ARG A C 1
ATOM 725 O O . ARG A 1 88 ? -4.764 -10.606 1.418 1.00 98.25 88 ARG A O 1
ATOM 732 N N . LYS A 1 89 ? -2.539 -10.519 1.162 1.00 98.25 89 LYS A N 1
ATOM 733 C CA . LYS A 1 89 ? -2.262 -10.196 2.573 1.00 98.25 89 LYS A CA 1
ATOM 734 C C . LYS A 1 89 ? -2.952 -8.910 3.026 1.00 98.25 89 LYS A C 1
ATOM 736 O O . LYS A 1 89 ? -3.433 -8.859 4.151 1.00 98.25 89 LYS A O 1
ATOM 741 N N . VAL A 1 90 ? -3.005 -7.889 2.169 1.00 97.94 90 VAL A N 1
ATOM 742 C CA . VAL A 1 90 ? -3.737 -6.642 2.439 1.00 97.94 90 VAL A CA 1
ATOM 743 C C . VAL A 1 90 ? -5.229 -6.918 2.625 1.00 97.94 90 VAL A C 1
ATOM 745 O O . VAL A 1 90 ? -5.800 -6.514 3.638 1.00 97.94 90 VAL A O 1
ATOM 748 N N . VAL A 1 91 ? -5.850 -7.642 1.691 1.00 97.62 91 VAL A N 1
ATOM 749 C CA . VAL A 1 91 ? -7.281 -7.978 1.756 1.00 97.62 91 VAL A CA 1
ATOM 750 C C . VAL A 1 91 ? -7.593 -8.824 2.996 1.00 97.62 91 VAL A C 1
ATOM 752 O O . VAL A 1 91 ? -8.509 -8.491 3.750 1.00 97.62 91 VAL A O 1
ATOM 755 N N . ASP A 1 92 ? -6.783 -9.849 3.270 1.00 97.56 92 ASP A N 1
ATOM 756 C CA . ASP A 1 92 ? -6.928 -10.743 4.426 1.00 97.56 92 ASP A CA 1
ATOM 757 C C . ASP A 1 92 ? -6.739 -10.026 5.769 1.00 97.56 92 ASP A C 1
ATOM 759 O O . ASP A 1 92 ? -7.316 -10.428 6.785 1.00 97.56 92 ASP A O 1
ATOM 763 N N . PHE A 1 93 ? -5.910 -8.980 5.796 1.00 97.00 93 PHE A N 1
ATOM 764 C CA . PHE A 1 93 ? -5.658 -8.176 6.988 1.00 97.00 93 PHE A CA 1
ATOM 765 C C . PHE A 1 93 ? -6.811 -7.209 7.275 1.00 97.00 93 PHE A C 1
ATOM 767 O O . PHE A 1 93 ? -7.255 -7.112 8.420 1.00 97.00 93 PHE A O 1
ATOM 774 N N . VAL A 1 94 ? -7.321 -6.532 6.240 1.00 95.56 94 VAL A N 1
ATOM 775 C CA . VAL A 1 94 ? -8.410 -5.549 6.364 1.00 95.56 94 VAL A CA 1
ATOM 776 C C . VAL A 1 94 ? -9.767 -6.228 6.577 1.00 95.56 94 VAL A C 1
ATOM 778 O O . VAL A 1 94 ? -10.613 -5.684 7.283 1.00 95.56 94 VAL A O 1
ATOM 781 N N . ARG A 1 95 ? -9.984 -7.427 6.014 1.00 93.62 95 ARG A N 1
ATOM 782 C CA . ARG A 1 95 ? -11.218 -8.231 6.166 1.00 93.62 95 ARG A CA 1
ATOM 783 C C . ARG A 1 95 ? -12.507 -7.457 5.866 1.00 93.62 95 ARG A C 1
ATOM 785 O O . ARG A 1 95 ? -13.508 -7.616 6.557 1.00 93.62 95 ARG A O 1
ATOM 792 N N . GLY A 1 96 ? -12.468 -6.600 4.847 1.00 88.50 96 GLY A N 1
ATOM 793 C CA . GLY A 1 96 ? -13.616 -5.788 4.431 1.00 88.50 96 GLY A CA 1
ATOM 794 C C . GLY A 1 96 ? -13.947 -4.608 5.352 1.00 88.50 96 GLY A C 1
ATOM 795 O O . GLY A 1 96 ? -14.947 -3.936 5.121 1.00 88.50 96 GLY A O 1
ATOM 796 N N . ALA A 1 97 ? -13.128 -4.332 6.370 1.00 92.25 97 ALA A N 1
ATOM 797 C CA . ALA A 1 97 ? -13.290 -3.148 7.202 1.00 92.25 97 ALA A CA 1
ATOM 798 C C . ALA A 1 97 ? -12.989 -1.854 6.426 1.00 92.25 97 ALA A C 1
ATOM 800 O O . ALA A 1 97 ? -12.255 -1.850 5.433 1.00 92.25 97 ALA A O 1
ATOM 801 N N . THR A 1 98 ? -13.525 -0.737 6.914 1.00 93.62 98 THR A N 1
ATOM 802 C CA . THR A 1 98 ? -13.303 0.580 6.314 1.00 93.62 98 THR A CA 1
ATOM 803 C C . THR A 1 98 ? -11.864 1.025 6.511 1.00 93.62 98 THR A C 1
ATOM 805 O O . THR A 1 98 ? -11.334 1.050 7.627 1.00 93.62 98 THR A O 1
ATOM 808 N N . MET A 1 99 ? -11.251 1.461 5.421 1.00 93.81 99 MET A N 1
ATOM 809 C CA . MET A 1 99 ? -9.897 1.984 5.422 1.00 93.81 99 MET A CA 1
ATOM 810 C C . MET A 1 99 ? -9.887 3.429 4.951 1.00 93.81 99 MET A C 1
ATOM 812 O O . MET A 1 99 ? -10.679 3.827 4.103 1.00 93.81 99 MET A O 1
ATOM 816 N N . ALA A 1 100 ? -8.958 4.214 5.472 1.00 93.56 100 ALA A N 1
ATOM 817 C CA . ALA A 1 100 ? -8.749 5.580 5.057 1.00 93.56 100 ALA A CA 1
ATOM 818 C C . ALA A 1 100 ? -7.328 5.783 4.536 1.00 93.56 100 ALA A C 1
ATOM 820 O O . ALA A 1 100 ? -6.351 5.260 5.079 1.00 93.56 100 ALA A O 1
ATOM 821 N N . VAL A 1 101 ? -7.215 6.550 3.457 1.00 93.06 101 VAL A N 1
ATOM 822 C CA . VAL A 1 101 ? -5.950 6.789 2.757 1.00 93.06 101 VAL A CA 1
ATOM 823 C C . VAL A 1 101 ? -5.802 8.250 2.394 1.00 93.06 101 VAL A C 1
ATOM 825 O O . VAL A 1 101 ? -6.782 8.980 2.251 1.00 93.06 101 VAL A O 1
ATOM 828 N N . LYS A 1 102 ? -4.558 8.681 2.199 1.00 89.06 102 LYS A N 1
ATOM 829 C CA . LYS A 1 102 ? -4.258 10.049 1.787 1.00 89.06 102 LYS A CA 1
ATOM 830 C C . LYS A 1 102 ? -4.011 10.132 0.281 1.00 89.06 102 LYS A C 1
ATOM 832 O O . LYS A 1 102 ? -2.950 9.734 -0.197 1.00 89.06 102 LYS A O 1
ATOM 837 N N . GLY A 1 103 ? -4.947 10.735 -0.443 1.00 86.12 103 GLY A N 1
ATOM 838 C CA . GLY A 1 103 ? -4.803 11.055 -1.862 1.00 86.12 103 GLY A CA 1
ATOM 839 C C . GLY A 1 103 ? -5.329 9.989 -2.827 1.00 86.12 103 GLY A C 1
ATOM 840 O O . GLY A 1 103 ? -5.327 8.786 -2.551 1.00 86.12 103 GLY A O 1
ATOM 841 N N . LEU A 1 104 ? -5.739 10.477 -3.995 1.00 88.25 104 LEU A N 1
ATOM 842 C CA . LEU A 1 104 ? -6.481 9.743 -5.016 1.00 88.25 104 LEU A CA 1
ATOM 843 C C . LEU A 1 104 ? -5.796 8.468 -5.529 1.00 88.25 104 LEU A C 1
ATOM 845 O O . LEU A 1 104 ? -6.466 7.460 -5.729 1.00 88.25 104 LEU A O 1
ATOM 849 N N . GLU A 1 105 ? -4.478 8.483 -5.735 1.00 90.38 105 GLU A N 1
ATOM 850 C CA . GLU A 1 105 ? -3.756 7.314 -6.266 1.00 90.38 105 GLU A CA 1
ATOM 851 C C . GLU A 1 105 ? -3.792 6.125 -5.299 1.00 90.38 105 GLU A C 1
ATOM 853 O O . GLU A 1 105 ? -3.988 4.983 -5.711 1.00 90.38 105 GLU A O 1
ATOM 858 N N . GLN A 1 106 ? -3.689 6.395 -3.995 1.00 93.69 106 GLN A N 1
ATOM 859 C CA . GLN A 1 106 ? -3.802 5.351 -2.979 1.00 93.69 106 GLN A CA 1
ATOM 860 C C . GLN A 1 106 ? -5.226 4.807 -2.928 1.00 93.69 106 GLN A C 1
ATOM 862 O O . GLN A 1 106 ? -5.422 3.596 -2.885 1.00 93.69 106 GLN A O 1
ATOM 867 N N . ARG A 1 107 ? -6.219 5.700 -2.998 1.00 93.81 107 ARG A N 1
ATOM 868 C CA . ARG A 1 107 ? -7.629 5.311 -3.029 1.00 93.81 107 ARG A CA 1
ATOM 869 C C . ARG A 1 107 ? -7.921 4.371 -4.196 1.00 93.81 107 ARG A C 1
ATOM 871 O O . ARG A 1 107 ? -8.399 3.268 -3.955 1.00 93.81 107 ARG A O 1
ATOM 878 N N . LYS A 1 108 ? -7.554 4.762 -5.420 1.00 95.00 108 LYS A N 1
ATOM 879 C CA . LYS A 1 108 ? -7.757 3.939 -6.623 1.00 95.00 108 LYS A CA 1
ATOM 880 C C . LYS A 1 108 ? -7.116 2.561 -6.496 1.00 95.00 108 LYS A C 1
ATOM 882 O O . LYS A 1 108 ? -7.719 1.571 -6.894 1.00 95.00 108 LYS A O 1
ATOM 887 N N . TYR A 1 109 ? -5.902 2.492 -5.949 1.00 96.81 109 TYR A N 1
ATOM 888 C CA . TYR A 1 109 ? -5.207 1.223 -5.764 1.00 96.81 109 TYR A CA 1
ATOM 889 C C . TYR A 1 109 ? -5.990 0.264 -4.863 1.00 96.81 109 TYR A C 1
ATOM 891 O O . TYR A 1 109 ? -6.237 -0.872 -5.256 1.00 96.81 109 TYR A O 1
ATOM 899 N N . PHE A 1 110 ? -6.413 0.722 -3.684 1.00 96.69 110 PHE A N 1
ATOM 900 C CA . PHE A 1 110 ? -7.117 -0.132 -2.729 1.00 96.69 110 PHE A CA 1
ATOM 901 C C . PHE A 1 110 ? -8.574 -0.416 -3.125 1.00 96.69 110 PHE A C 1
ATOM 903 O O . PHE A 1 110 ? -9.046 -1.528 -2.897 1.00 96.69 110 PHE A O 1
ATOM 910 N N . GLU A 1 111 ? -9.270 0.524 -3.773 1.00 96.62 111 GLU A N 1
ATOM 911 C CA . GLU A 1 111 ? -10.579 0.257 -4.397 1.00 96.62 111 GLU A CA 1
ATOM 912 C C . GLU A 1 111 ? -10.455 -0.817 -5.489 1.00 96.62 111 GLU A C 1
ATOM 914 O O . GLU A 1 111 ? -11.306 -1.696 -5.592 1.00 96.62 111 GLU A O 1
ATOM 919 N N . GLY A 1 112 ? -9.353 -0.817 -6.250 1.00 96.69 112 GLY A N 1
ATOM 920 C CA . GLY A 1 112 ? -9.031 -1.870 -7.217 1.00 96.69 112 GLY A CA 1
ATOM 921 C C . GLY A 1 112 ? -8.825 -3.257 -6.595 1.00 96.69 112 GLY A C 1
ATOM 922 O O . GLY A 1 112 ? -8.928 -4.257 -7.301 1.00 96.69 112 GLY A O 1
ATOM 923 N N . LEU A 1 113 ? -8.581 -3.335 -5.280 1.00 96.50 113 LEU A N 1
ATOM 924 C CA . LEU A 1 113 ? -8.553 -4.588 -4.514 1.00 96.50 113 LEU A CA 1
ATOM 925 C C . LEU A 1 113 ? -9.934 -4.982 -3.955 1.00 96.50 113 LEU A C 1
ATOM 927 O O . LEU A 1 113 ? -10.037 -5.980 -3.246 1.00 96.50 113 LEU A O 1
ATOM 931 N N . GLY A 1 114 ? -10.983 -4.205 -4.240 1.00 95.94 114 GLY A N 1
ATOM 932 C CA . GLY A 1 114 ? -12.338 -4.425 -3.729 1.00 95.94 114 GLY A CA 1
ATOM 933 C C . GLY A 1 114 ? -12.560 -3.943 -2.292 1.00 95.94 114 GLY A C 1
ATOM 934 O O . GLY A 1 114 ? -13.507 -4.385 -1.646 1.00 95.94 114 GLY A O 1
ATOM 935 N N . LEU A 1 115 ? -11.697 -3.067 -1.764 1.00 95.38 115 LEU A N 1
ATOM 936 C CA . LEU A 1 115 ? -11.824 -2.532 -0.405 1.00 95.38 115 LEU A CA 1
ATOM 937 C C . LEU A 1 115 ? -12.687 -1.265 -0.369 1.00 95.38 115 LEU A C 1
ATOM 939 O O . LEU A 1 115 ? -12.687 -0.470 -1.309 1.00 95.38 115 LEU A O 1
ATOM 943 N N . TYR A 1 116 ? -13.370 -1.039 0.756 1.00 94.06 116 TYR A N 1
ATOM 944 C CA . TYR A 1 116 ? -14.083 0.212 1.015 1.00 94.06 116 TYR A CA 1
ATOM 945 C C . TYR A 1 116 ? -13.117 1.271 1.563 1.00 94.06 116 TYR A C 1
ATOM 947 O O . TYR A 1 116 ? -12.565 1.119 2.659 1.00 94.06 116 TYR A O 1
ATOM 955 N N . VAL A 1 117 ? -12.887 2.331 0.780 1.00 92.75 117 VAL A N 1
ATOM 956 C CA . VAL A 1 117 ? -11.811 3.298 1.028 1.00 92.75 117 VAL A CA 1
ATOM 957 C C . VAL A 1 117 ? -12.336 4.726 1.099 1.00 92.75 117 VAL A C 1
ATOM 959 O O . VAL 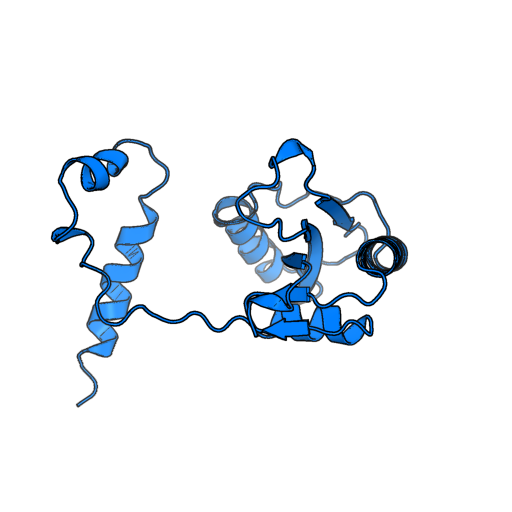A 1 117 ? -12.951 5.233 0.164 1.00 92.75 117 VAL A O 1
ATOM 962 N N . LEU A 1 118 ? -12.007 5.410 2.190 1.00 90.62 118 LEU A N 1
ATOM 963 C CA . LEU A 1 118 ? -12.239 6.837 2.368 1.00 90.62 118 LEU A CA 1
ATOM 964 C C . LEU A 1 118 ? -10.967 7.618 2.022 1.00 90.62 118 LEU A C 1
ATOM 966 O O . LEU A 1 118 ? -9.898 7.396 2.593 1.00 90.62 118 LEU A O 1
ATOM 970 N N . GLU A 1 119 ? -11.070 8.561 1.088 1.00 88.69 119 GLU A N 1
ATOM 971 C CA . GLU A 1 119 ? -9.988 9.514 0.841 1.00 88.69 119 GLU A CA 1
ATOM 972 C C . GLU A 1 119 ? -10.027 10.626 1.887 1.00 88.69 119 GLU A C 1
ATOM 974 O O . GLU A 1 119 ? -10.967 11.419 1.954 1.00 88.69 119 GLU A O 1
ATOM 979 N N . ILE A 1 120 ? -8.958 10.721 2.669 1.00 83.44 120 ILE A N 1
ATOM 980 C CA . ILE A 1 120 ? -8.731 11.834 3.578 1.00 83.44 120 ILE A CA 1
ATOM 981 C C . ILE A 1 120 ? -8.186 12.988 2.749 1.00 83.44 120 ILE A C 1
ATOM 983 O O . ILE A 1 120 ? -7.023 12.986 2.322 1.00 83.44 120 ILE A O 1
ATOM 987 N N . LYS A 1 121 ? -9.033 13.992 2.524 1.00 70.19 121 LYS A N 1
ATOM 988 C CA . LYS A 1 121 ? -8.582 15.270 1.980 1.00 70.19 121 LYS A CA 1
ATOM 989 C C . LYS A 1 121 ? -7.693 15.943 3.019 1.00 70.19 121 LYS A C 1
ATOM 991 O O . LYS A 1 121 ? -7.983 15.927 4.211 1.00 70.19 121 LYS A O 1
ATOM 996 N N . SER A 1 122 ? -6.581 16.514 2.566 1.00 59.22 122 SER A N 1
ATOM 997 C CA . SER A 1 122 ? -5.788 17.376 3.441 1.00 59.22 122 SER A CA 1
ATOM 998 C C . SER A 1 122 ? -6.592 18.649 3.666 1.00 59.22 122 SER A C 1
ATOM 1000 O O . SER A 1 122 ? -6.689 19.468 2.757 1.00 59.22 122 SER A O 1
ATOM 1002 N N . GLU A 1 123 ? -7.190 18.803 4.840 1.00 46.88 123 GLU A N 1
ATOM 1003 C CA . GLU A 1 123 ? -7.685 20.106 5.262 1.00 46.88 123 GLU A CA 1
ATOM 1004 C C . GLU A 1 123 ? -6.474 20.954 5.645 1.00 46.88 123 GLU A C 1
ATOM 1006 O O . GLU A 1 123 ? -5.710 20.631 6.558 1.00 46.88 123 GLU A O 1
ATOM 1011 N N . VAL A 1 124 ? -6.250 22.025 4.886 1.00 50.16 124 VAL A N 1
ATOM 1012 C CA . VAL A 1 124 ? -5.388 23.112 5.338 1.00 50.16 124 VAL A CA 1
ATOM 1013 C C . VAL A 1 124 ? -6.150 23.764 6.479 1.00 50.16 124 VAL A C 1
ATOM 1015 O O . VAL A 1 124 ? -7.211 24.330 6.239 1.00 50.16 124 VAL A O 1
ATOM 1018 N N . VAL A 1 125 ? -5.649 23.656 7.712 1.00 47.28 125 VAL A N 1
ATOM 1019 C CA . VAL A 1 125 ? -6.221 24.400 8.839 1.00 47.28 125 VAL A CA 1
ATOM 1020 C C . VAL A 1 125 ? -6.061 25.883 8.492 1.00 47.28 125 VAL A C 1
ATOM 1022 O O . VAL A 1 125 ? -4.923 26.355 8.448 1.00 47.28 125 VAL A O 1
ATOM 1025 N N . PRO A 1 1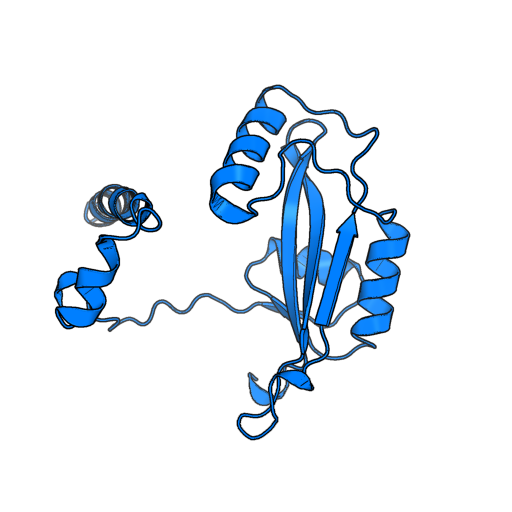26 ? -7.152 26.619 8.206 1.00 48.91 126 PRO A N 1
ATOM 1026 C CA . PRO A 1 126 ? -7.062 27.970 7.646 1.00 48.91 126 PRO A CA 1
ATOM 1027 C C . PRO A 1 126 ? -6.386 28.957 8.609 1.00 48.91 126 PRO A C 1
ATOM 1029 O O . PRO A 1 126 ? -5.876 29.984 8.180 1.00 48.91 126 PRO A O 1
ATOM 1032 N N . ASN A 1 127 ? -6.310 28.588 9.891 1.00 53.72 127 ASN A N 1
ATOM 1033 C CA . ASN A 1 127 ? -5.656 29.331 10.963 1.00 53.72 127 ASN A CA 1
ATOM 1034 C C . ASN A 1 127 ? -4.504 28.539 11.600 1.00 53.72 127 ASN A C 1
ATOM 1036 O O . ASN A 1 127 ? -4.266 28.658 12.801 1.00 53.72 127 ASN A O 1
ATOM 1040 N N . CYS A 1 128 ? -3.815 27.681 10.839 1.00 47.28 128 CYS A N 1
ATOM 1041 C CA . CYS A 1 128 ? -2.561 27.113 11.326 1.00 47.28 128 CYS A CA 1
ATOM 1042 C C . CYS A 1 128 ? -1.605 28.286 11.602 1.00 47.28 128 CYS A C 1
ATOM 1044 O O . CYS A 1 128 ? -1.336 29.041 10.660 1.00 47.28 128 CYS A O 1
ATOM 1046 N N . PRO A 1 129 ? -1.119 28.479 12.846 1.00 58.47 129 PRO A N 1
ATOM 1047 C CA . PRO A 1 129 ? -0.157 29.531 13.137 1.00 58.47 129 PRO A CA 1
ATOM 1048 C C . PRO A 1 129 ? 1.001 29.386 12.163 1.00 58.47 129 PRO A C 1
ATOM 1050 O O . PRO A 1 129 ? 1.481 28.265 11.933 1.00 58.47 129 PRO A O 1
ATOM 1053 N N . LYS A 1 130 ? 1.444 30.491 11.555 1.00 61.94 130 LYS A N 1
ATOM 1054 C CA . LYS A 1 130 ? 2.626 30.405 10.703 1.00 61.94 130 LYS A CA 1
ATOM 1055 C C . LYS A 1 130 ? 3.754 29.868 11.568 1.00 61.94 130 LYS A C 1
ATOM 1057 O O . LYS A 1 130 ? 3.793 30.091 12.773 1.00 61.94 130 LYS A O 1
ATOM 1062 N N . PHE A 1 131 ? 4.701 29.162 10.962 1.00 56.91 131 PHE A N 1
ATOM 1063 C CA . PHE A 1 131 ? 5.849 28.639 11.705 1.00 56.91 131 PHE A CA 1
ATOM 1064 C C . PHE A 1 131 ? 6.565 29.733 12.528 1.00 56.91 131 PHE A C 1
ATOM 1066 O O . PHE A 1 131 ? 7.139 29.458 13.577 1.00 56.91 131 PHE A O 1
ATOM 1073 N N . GLU A 1 132 ? 6.523 30.972 12.039 1.00 64.62 132 GLU A N 1
ATOM 1074 C CA . GLU A 1 132 ? 7.056 32.170 12.690 1.00 64.62 132 GLU A CA 1
ATOM 1075 C C . GLU A 1 132 ? 6.309 32.538 13.985 1.00 64.62 132 GLU A C 1
ATOM 1077 O O . GLU A 1 132 ? 6.949 33.024 14.916 1.00 64.62 132 GLU A O 1
ATOM 1082 N N . ASP A 1 133 ? 5.016 32.224 14.063 1.00 70.75 133 ASP A N 1
ATOM 1083 C CA . ASP A 1 133 ? 4.118 32.485 15.196 1.00 70.75 133 ASP A CA 1
ATOM 1084 C C . ASP A 1 133 ? 4.130 31.349 16.235 1.00 70.75 133 ASP A C 1
ATOM 1086 O O . ASP A 1 133 ? 3.496 31.446 17.285 1.00 70.75 133 ASP A O 1
ATOM 1090 N N . LEU A 1 134 ? 4.830 30.244 15.950 1.00 69.94 134 LEU A N 1
ATOM 1091 C CA . LEU A 1 134 ? 4.983 29.146 16.899 1.00 69.94 134 LEU A CA 1
ATOM 1092 C C . LEU A 1 134 ? 5.985 29.515 18.007 1.00 69.94 134 LEU A C 1
ATOM 1094 O O . LEU A 1 134 ? 6.968 30.211 17.733 1.00 69.94 134 LEU A O 1
ATOM 1098 N N . PRO A 1 135 ? 5.800 28.992 19.235 1.00 75.38 135 PRO A N 1
ATOM 1099 C CA . PRO A 1 135 ? 6.748 29.177 20.327 1.00 75.38 135 PRO A CA 1
ATOM 1100 C C . PRO A 1 135 ? 8.176 28.800 19.927 1.00 75.38 135 PRO A C 1
ATOM 1102 O O . PRO A 1 135 ? 8.412 27.844 19.177 1.00 75.38 135 PRO A O 1
ATOM 1105 N N . ASP A 1 136 ? 9.143 29.528 20.480 1.00 72.12 136 ASP A N 1
ATOM 1106 C CA . ASP A 1 136 ? 10.574 29.356 20.216 1.00 72.12 136 ASP A CA 1
ATOM 1107 C C . ASP A 1 136 ? 11.049 27.903 20.396 1.00 72.12 136 ASP A C 1
ATOM 1109 O O . ASP A 1 136 ? 11.903 27.420 19.651 1.00 72.12 136 ASP A O 1
ATOM 1113 N N . GLU A 1 137 ? 10.458 27.181 21.345 1.00 69.38 137 GLU A N 1
ATOM 1114 C CA . GLU A 1 137 ? 10.725 25.767 21.630 1.00 69.38 137 GLU A CA 1
ATOM 1115 C C . GLU A 1 137 ? 10.437 24.862 20.424 1.00 69.38 137 GLU A C 1
ATOM 1117 O O . GLU A 1 137 ? 11.233 23.981 20.093 1.00 69.38 137 GLU A O 1
ATOM 1122 N N . VAL A 1 138 ? 9.338 25.125 19.710 1.00 58.69 138 VAL A N 1
ATOM 1123 C CA . VAL A 1 138 ? 8.953 24.398 18.493 1.00 58.69 138 VAL A CA 1
ATOM 1124 C C . VAL A 1 138 ? 9.841 24.823 17.323 1.00 58.69 138 VAL A C 1
ATOM 1126 O O . VAL A 1 138 ? 10.239 24.000 16.494 1.00 58.69 138 VAL A O 1
ATOM 1129 N N . ARG A 1 139 ? 10.226 26.104 17.273 1.00 58.19 139 ARG A N 1
ATOM 1130 C CA . ARG A 1 139 ? 11.093 26.648 16.218 1.00 58.19 139 ARG A CA 1
ATOM 1131 C C . ARG A 1 139 ? 12.535 26.130 16.294 1.00 58.19 139 ARG A C 1
ATOM 1133 O O . ARG A 1 139 ? 13.179 25.967 15.254 1.00 58.19 139 ARG A O 1
ATOM 1140 N N . ARG A 1 140 ? 13.044 25.842 17.498 1.00 57.62 140 ARG A N 1
ATOM 1141 C CA . ARG A 1 140 ? 14.427 25.389 17.760 1.00 57.62 140 ARG A CA 1
ATOM 1142 C C . ARG A 1 140 ? 14.704 23.923 17.407 1.00 57.62 140 ARG A C 1
ATOM 1144 O O . ARG A 1 140 ? 15.871 23.550 17.296 1.00 57.62 140 ARG A O 1
ATOM 1151 N N . LEU A 1 141 ? 13.681 23.119 17.096 1.00 51.84 141 LEU A N 1
ATOM 1152 C CA . LEU A 1 141 ? 13.841 21.756 16.545 1.00 51.84 141 LEU A CA 1
ATOM 1153 C C . LEU A 1 141 ? 14.602 21.715 15.197 1.00 51.84 141 LEU A C 1
ATOM 1155 O O . LEU A 1 141 ? 15.063 20.654 14.766 1.00 51.84 141 LEU A O 1
ATOM 1159 N N . LYS A 1 142 ? 14.805 22.881 14.563 1.00 47.31 142 LYS A N 1
ATOM 1160 C CA . LYS A 1 142 ? 15.569 23.094 13.322 1.00 47.31 142 LYS A CA 1
ATOM 1161 C C . LYS A 1 142 ? 17.068 22.758 13.388 1.00 47.31 142 LYS A C 1
ATOM 1163 O O . LYS A 1 142 ? 17.704 22.735 12.335 1.00 47.31 142 LYS A O 1
ATOM 1168 N N . SER A 1 143 ? 17.656 22.483 14.555 1.00 44.16 143 SER A N 1
ATOM 1169 C CA . SER A 1 143 ? 19.082 22.109 14.634 1.00 44.16 143 SER A CA 1
ATOM 1170 C C . SER A 1 143 ? 19.362 20.653 14.239 1.00 44.16 143 SER A C 1
ATOM 1172 O O . SER A 1 143 ? 20.503 20.305 13.932 1.00 44.16 143 SER A O 1
ATOM 1174 N N . THR A 1 144 ? 18.337 19.799 14.154 1.00 43.06 144 THR A N 1
ATOM 1175 C CA . THR A 1 144 ? 18.495 18.472 13.552 1.00 43.06 144 THR A CA 1
ATOM 1176 C C . THR A 1 144 ? 18.333 18.593 12.036 1.00 43.06 144 THR A C 1
ATOM 1178 O O . THR A 1 144 ? 17.358 19.150 11.540 1.00 43.06 144 THR A O 1
ATOM 1181 N N . ARG A 1 145 ? 19.304 18.078 11.271 1.00 43.50 145 ARG A N 1
ATOM 1182 C CA . ARG A 1 145 ? 19.421 18.143 9.794 1.00 43.50 145 ARG A CA 1
ATOM 1183 C C . ARG A 1 145 ? 18.164 17.762 8.971 1.00 43.50 145 ARG A C 1
ATOM 1185 O O . ARG A 1 145 ? 18.211 17.880 7.753 1.00 43.50 145 ARG A O 1
ATOM 1192 N N . ARG A 1 146 ? 17.063 17.322 9.591 1.00 43.59 146 ARG A N 1
ATOM 1193 C CA . ARG A 1 146 ? 15.852 16.773 8.957 1.00 43.59 146 ARG A CA 1
ATOM 1194 C C . ARG A 1 146 ? 14.886 17.798 8.345 1.00 43.59 146 ARG A C 1
ATOM 1196 O O . ARG A 1 146 ? 14.017 17.389 7.590 1.00 43.59 146 ARG A O 1
ATOM 1203 N N . PHE A 1 147 ? 15.023 19.103 8.604 1.00 39.00 147 PHE A N 1
ATOM 1204 C CA . PHE A 1 147 ? 14.005 20.096 8.199 1.00 39.00 147 PHE A CA 1
ATOM 1205 C C . PHE A 1 147 ? 14.442 21.131 7.145 1.00 39.00 147 PHE A C 1
ATOM 1207 O O . PHE A 1 147 ? 13.742 22.122 6.942 1.00 39.00 147 PHE A O 1
ATOM 1214 N N . ARG A 1 148 ? 15.554 20.923 6.419 1.00 38.59 148 ARG A N 1
ATOM 1215 C CA . ARG A 1 148 ? 15.987 21.868 5.358 1.00 38.59 148 ARG A CA 1
ATOM 1216 C C . ARG A 1 148 ? 15.031 21.951 4.156 1.00 38.59 148 ARG A C 1
ATOM 1218 O O . ARG A 1 148 ? 15.089 22.919 3.407 1.00 38.59 148 ARG A O 1
ATOM 1225 N N . HIS A 1 149 ? 14.115 20.997 3.986 1.00 42.47 149 HIS A N 1
ATOM 1226 C CA . HIS A 1 149 ? 13.186 20.981 2.846 1.00 42.47 149 HIS A CA 1
ATOM 1227 C C . HIS A 1 149 ? 11.948 21.878 3.009 1.00 42.47 149 HIS A C 1
ATOM 1229 O O . HIS A 1 149 ? 11.251 22.130 2.028 1.00 42.47 149 HIS A O 1
ATOM 1235 N N . LEU A 1 150 ? 11.689 22.433 4.202 1.00 40.75 150 LEU A N 1
ATOM 1236 C CA . LEU A 1 150 ? 10.616 23.423 4.390 1.00 40.75 150 LEU A CA 1
ATOM 1237 C C . LEU A 1 150 ? 10.947 24.788 3.767 1.00 40.75 150 LEU A C 1
ATOM 1239 O O . LEU A 1 150 ? 10.033 25.544 3.452 1.00 40.75 150 LEU A O 1
ATOM 1243 N N . GLU A 1 151 ? 12.224 25.096 3.524 1.00 42.09 151 GLU A N 1
ATOM 1244 C CA . GLU A 1 151 ? 12.617 26.360 2.884 1.00 42.09 151 GLU A CA 1
ATOM 1245 C C . GLU A 1 151 ? 12.293 26.403 1.386 1.00 42.09 151 GLU A C 1
ATOM 1247 O O . GLU A 1 151 ? 12.142 27.486 0.829 1.00 42.09 151 GLU A O 1
ATOM 1252 N N . HIS A 1 152 ? 12.111 25.250 0.730 1.00 38.09 152 HIS A N 1
ATOM 1253 C CA . HIS A 1 152 ? 11.708 25.225 -0.678 1.00 38.09 152 HIS A CA 1
ATOM 1254 C C . HIS A 1 152 ? 10.229 25.583 -0.888 1.00 38.09 152 HIS A C 1
ATOM 1256 O O . HIS A 1 152 ? 9.908 26.150 -1.927 1.00 38.09 152 HIS A O 1
ATOM 1262 N N . ARG A 1 153 ? 9.344 25.366 0.102 1.00 40.88 153 ARG A N 1
ATOM 1263 C CA . ARG A 1 153 ? 7.937 25.812 -0.002 1.00 40.88 153 ARG A CA 1
ATOM 1264 C C . ARG A 1 153 ? 7.784 27.331 0.018 1.00 40.88 153 ARG A C 1
ATOM 1266 O O . ARG A 1 153 ? 6.855 27.845 -0.589 1.00 40.88 153 ARG A O 1
ATOM 1273 N N . ARG A 1 154 ? 8.732 28.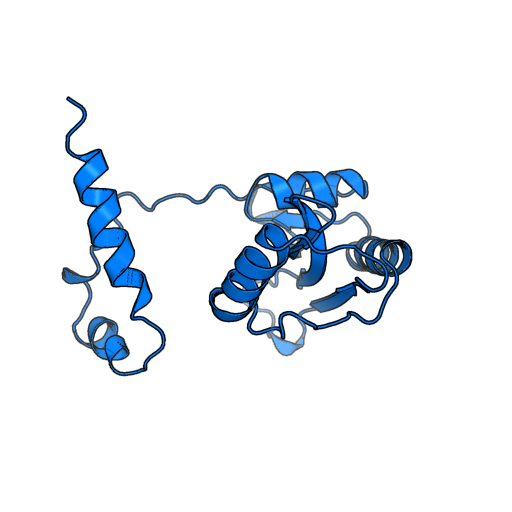053 0.632 1.00 44.31 154 ARG A N 1
ATOM 1274 C CA . ARG A 1 154 ? 8.730 29.527 0.658 1.00 44.31 154 ARG A CA 1
ATOM 1275 C C . ARG A 1 154 ? 8.720 30.146 -0.746 1.00 44.31 154 ARG A C 1
ATOM 1277 O O . ARG A 1 154 ? 8.190 31.234 -0.904 1.00 44.31 154 ARG A O 1
ATOM 1284 N N . LYS A 1 155 ? 9.276 29.462 -1.757 1.00 40.38 155 LYS A N 1
ATOM 1285 C CA . LYS A 1 155 ? 9.326 29.967 -3.141 1.00 40.38 155 LYS A CA 1
ATOM 1286 C C . LYS A 1 155 ? 8.072 29.674 -3.965 1.00 40.38 155 LYS A C 1
ATOM 1288 O O . LYS A 1 155 ? 7.827 30.382 -4.938 1.00 40.38 155 LYS A O 1
ATOM 1293 N N . ASP A 1 156 ? 7.295 28.658 -3.600 1.00 40.56 156 ASP A N 1
ATOM 1294 C CA . ASP A 1 156 ? 6.068 28.315 -4.328 1.00 40.56 156 ASP A CA 1
ATOM 1295 C C . ASP A 1 156 ? 4.873 29.146 -3.832 1.00 40.56 156 ASP A C 1
ATOM 1297 O O . ASP A 1 156 ? 4.032 29.547 -4.637 1.00 40.56 156 ASP A O 1
ATOM 1301 N N . ASP A 1 157 ? 4.851 29.519 -2.547 1.00 42.59 157 ASP A N 1
ATOM 1302 C CA . ASP A 1 157 ? 3.808 30.387 -1.980 1.00 42.59 157 ASP A CA 1
ATOM 1303 C C . ASP A 1 157 ? 3.891 31.840 -2.505 1.00 42.59 157 ASP A C 1
ATOM 1305 O O . ASP A 1 157 ? 2.863 32.499 -2.657 1.00 42.59 157 ASP A O 1
ATOM 1309 N N . GLU A 1 158 ? 5.084 32.328 -2.881 1.00 41.72 158 GLU A N 1
ATOM 1310 C CA . GLU A 1 158 ? 5.263 33.644 -3.531 1.00 41.72 158 GLU A CA 1
ATOM 1311 C C . GLU A 1 158 ? 4.697 33.706 -4.962 1.00 41.72 158 GLU A C 1
ATOM 1313 O O . GLU A 1 158 ? 4.432 34.794 -5.472 1.00 41.72 158 GLU A O 1
ATOM 1318 N N . LYS A 1 159 ? 4.472 32.562 -5.625 1.00 37.66 159 LYS A N 1
ATOM 1319 C CA . LYS A 1 159 ? 3.833 32.534 -6.954 1.00 37.66 159 LYS A CA 1
ATOM 1320 C C . LYS A 1 159 ? 2.308 32.577 -6.884 1.00 37.66 159 LYS A C 1
ATOM 1322 O O . LYS A 1 159 ? 1.680 33.079 -7.814 1.00 37.66 159 LYS A O 1
ATOM 1327 N N . CYS A 1 160 ? 1.709 32.095 -5.797 1.00 34.88 160 CYS A N 1
ATOM 1328 C CA . CYS A 1 160 ? 0.254 32.108 -5.617 1.00 34.88 160 CYS A CA 1
ATOM 1329 C C . CYS A 1 160 ? -0.305 33.484 -5.223 1.00 34.88 160 CYS A C 1
ATOM 1331 O O . CYS A 1 160 ? -1.508 33.698 -5.332 1.00 34.88 160 CYS A O 1
ATOM 1333 N N . SER A 1 161 ? 0.538 34.436 -4.819 1.00 41.09 161 SER A N 1
ATOM 1334 C CA . SER A 1 161 ? 0.135 35.807 -4.474 1.00 41.09 161 SER A CA 1
ATOM 1335 C C . SER A 1 161 ? 0.157 36.793 -5.654 1.00 41.09 161 SER A C 1
ATOM 1337 O O . SER A 1 161 ? -0.092 37.981 -5.453 1.00 41.09 161 SER A O 1
ATOM 1339 N N . GLN A 1 162 ? 0.413 36.331 -6.887 1.00 38.62 162 GLN A N 1
ATOM 1340 C CA . GLN A 1 162 ? 0.412 37.177 -8.096 1.00 38.62 162 GLN A CA 1
ATOM 1341 C C . GLN A 1 162 ? -0.720 36.895 -9.097 1.00 38.62 162 GLN A C 1
A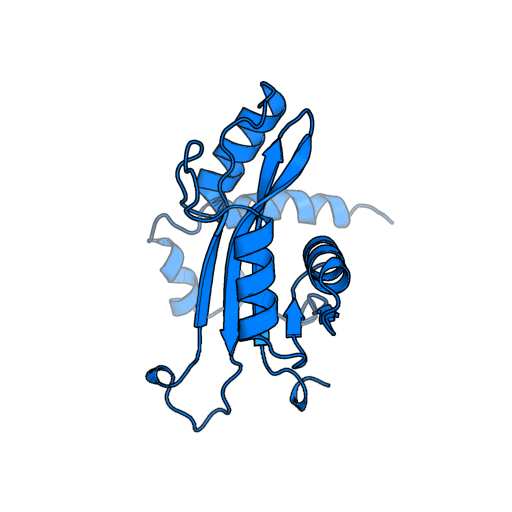TOM 1343 O O . GLN A 1 162 ? -0.732 37.481 -10.181 1.00 38.62 162 GLN A O 1
ATOM 1348 N N . ILE A 1 163 ? -1.702 36.061 -8.756 1.00 32.75 163 ILE A N 1
ATOM 1349 C CA . ILE A 1 163 ? -2.914 35.919 -9.574 1.00 32.75 163 ILE A CA 1
ATOM 1350 C C . ILE A 1 163 ? -3.992 36.810 -8.948 1.00 32.75 163 ILE A C 1
ATOM 1352 O O . ILE A 1 163 ? -4.451 36.542 -7.841 1.00 32.75 163 ILE A O 1
ATOM 1356 N N . ARG A 1 164 ? -4.279 37.919 -9.643 1.00 36.41 164 ARG A N 1
ATOM 1357 C CA . ARG A 1 164 ? -5.293 38.932 -9.306 1.00 36.41 164 ARG A CA 1
ATOM 1358 C C . ARG A 1 164 ? -6.702 38.361 -9.251 1.00 36.41 164 ARG A C 1
ATOM 1360 O O . ARG A 1 164 ? -7.006 37.504 -10.109 1.00 36.41 164 ARG A O 1
#

Foldseek 3Di:
DVVQAQKEKDFDWAAFPPGDTDTQKIKMWTDDDPPDDPVPIDIDIFGEFPPPTHADPVRLVVLCVCCVQPVVDPSPDGTDDHPVVSLVVVCVSCVQGEYEYEDDVVQVVVVVSVHHYHHDYDDPPPPPPPLVRDDPVSVVVVVPPNPPVVVVVVVVVVVVVPDD

Radius of gyration: 18.94 Å; chains: 1; bounding box: 37×51×44 Å

pLDDT: mean 79.19, std 20.03, range [32.75, 98.25]

Organism: Araneus ventricosus (NCBI:txid182803)

Sequence (164 aa):
MLEDITFFAHVHWHRYNGGILFPIEIGIAEVLPKNVPEDRRRTLLVTVKNAGRRRTRGDLRTNMFISHEFSNLPHNYSGKYELDEANRKVVDFVRGATMAVKGLEQRKYFEGLGLYVLEIKSEVVPNCPKFEDLPDEVRRLKSTRRFRHLEHRRKDDEKCSQIR

Secondary structure (DSSP, 8-state):
--TT--EEEEEEEEEETTTEEEEEEEEEEE---TTS-GGG--EEEEEB--TT----HHHHHHHHHHIIIII---TT---SB-HHHHHHHHHHHHTT--EEESSHHHHHHHHTTT--EEE------TTPPPGGGS-HHHHGGGGSGGGTTHHHHHHHHHHHTT--